Protein AF-A0AAW0TLV7-F1 (afdb_monomer_lite)

Foldseek 3Di:
DWKWFPDDPAFIDQADDDDDDDDPVRVVVVLVVVLVVCVVVVDDNVVSCCVSVPPPPPCDPVNVLVVCLPDNLNQVCCCPPVVDNADSVNRVVRMDDPDDDPDPVVVVVVSVVVCVVVVGPSHPPPPPPCCPVVNVPPPDPPPPPDDDDDDDDDDPPDDDDDDDDDDDDDDDDDDDDDDDD

Sequence (181 aa):
MFVQTLFCPRSTLHLVLPTHCSTRTATANELKRVSQLLSNDGYPQHEIDEVIRRPSLQATLSKRLTAHLQDGALRRHSTINHRRNMTRKDIEANTTILHKEPDNARLRMREAAYIHQNKSSINTQLLPDFSLPSLRSQGTKSRDTRSGILLGRKVDVKRASLVEKPPFQQQLTTRDPIKDA

Structure (mmCIF, N/CA/C/O backbone):
data_AF-A0AAW0TLV7-F1
#
_entry.id   AF-A0AAW0TLV7-F1
#
loop_
_atom_site.group_PDB
_atom_site.id
_atom_site.type_symbol
_atom_site.label_atom_id
_atom_site.label_alt_id
_atom_site.label_comp_id
_atom_site.label_asym_id
_atom_site.label_entity_id
_atom_site.label_seq_id
_atom_site.pdbx_PDB_ins_code
_atom_site.Cartn_x
_atom_site.Cartn_y
_atom_site.Cartn_z
_atom_site.occupancy
_atom_site.B_iso_or_equiv
_atom_site.auth_seq_id
_atom_site.auth_comp_id
_atom_site.auth_asym_id
_atom_site.auth_atom_id
_atom_site.pdbx_PDB_model_num
ATOM 1 N N . MET A 1 1 ? -6.012 5.476 -0.070 1.00 38.06 1 MET A N 1
ATOM 2 C CA . MET A 1 1 ? -5.533 6.303 -1.196 1.00 38.06 1 MET A CA 1
ATOM 3 C C . MET A 1 1 ? -5.053 5.358 -2.290 1.00 38.06 1 MET A C 1
ATOM 5 O O . MET A 1 1 ? -4.217 4.520 -1.975 1.00 38.06 1 MET A O 1
ATOM 9 N N . PHE A 1 2 ? -5.605 5.431 -3.510 1.00 39.72 2 PHE A N 1
ATOM 10 C CA . PHE A 1 2 ? -5.189 4.567 -4.628 1.00 39.72 2 PHE A CA 1
ATOM 11 C C . PHE A 1 2 ? -4.371 5.306 -5.647 1.00 39.72 2 PHE A C 1
ATOM 13 O O . PHE A 1 2 ? -4.657 6.460 -5.955 1.00 39.72 2 PHE A O 1
ATOM 20 N N . VAL A 1 3 ? -3.367 4.606 -6.154 1.00 35.66 3 VAL A N 1
ATOM 21 C CA . VAL A 1 3 ? -2.343 5.175 -7.001 1.00 35.66 3 VAL A CA 1
ATOM 22 C C . VAL A 1 3 ? -2.099 4.241 -8.169 1.00 35.66 3 VAL A C 1
ATOM 24 O O . VAL A 1 3 ? -1.751 3.083 -7.968 1.00 35.66 3 VAL A O 1
ATOM 27 N N . GLN A 1 4 ? -2.328 4.756 -9.368 1.00 34.53 4 GLN A N 1
ATOM 28 C CA . GLN A 1 4 ? -2.155 4.094 -10.648 1.00 34.53 4 GLN A CA 1
ATOM 29 C C . GLN A 1 4 ? -0.933 4.690 -11.326 1.00 34.53 4 GLN A C 1
ATOM 31 O O . GLN A 1 4 ? -0.934 5.877 -11.644 1.00 34.53 4 GLN A O 1
ATOM 36 N N . THR A 1 5 ? 0.117 3.901 -11.547 1.00 32.78 5 THR A N 1
ATOM 37 C CA . THR A 1 5 ? 1.225 4.382 -12.368 1.00 32.78 5 THR A CA 1
ATOM 38 C C . THR A 1 5 ? 0.888 4.317 -13.853 1.00 32.78 5 THR A C 1
ATOM 40 O O . THR A 1 5 ? 0.645 3.234 -14.379 1.00 32.78 5 THR A O 1
ATOM 43 N N . LEU A 1 6 ? 0.900 5.453 -14.547 1.00 35.50 6 LEU A N 1
ATOM 44 C CA . LEU A 1 6 ? 0.815 5.536 -16.001 1.00 35.50 6 LEU A CA 1
ATOM 45 C C . LEU A 1 6 ? 2.222 5.746 -16.564 1.00 35.50 6 LEU A C 1
ATOM 47 O O . LEU A 1 6 ? 2.581 6.879 -16.834 1.00 35.50 6 LEU A O 1
ATOM 51 N N . PHE A 1 7 ? 3.013 4.678 -16.734 1.00 34.50 7 PHE A N 1
ATOM 52 C CA . PHE A 1 7 ? 3.989 4.602 -17.838 1.00 34.50 7 PHE A CA 1
ATOM 53 C C . PHE A 1 7 ? 4.551 3.184 -18.029 1.00 34.50 7 PHE A C 1
ATOM 55 O O . PHE A 1 7 ? 5.619 2.820 -17.545 1.00 34.50 7 PHE A O 1
ATOM 62 N N . CYS A 1 8 ? 3.787 2.368 -18.752 1.00 33.47 8 CYS A N 1
ATOM 63 C CA . CYS A 1 8 ? 4.254 1.278 -19.610 1.00 33.47 8 CYS A CA 1
ATOM 64 C C . CYS A 1 8 ? 3.047 0.897 -20.481 1.00 33.47 8 CYS A C 1
ATOM 66 O O . CYS A 1 8 ? 2.001 0.587 -19.906 1.00 33.47 8 CYS A O 1
ATOM 68 N N . PRO A 1 9 ? 3.122 0.894 -21.826 1.00 37.25 9 PRO A N 1
ATOM 69 C CA . PRO A 1 9 ? 1.956 0.604 -22.666 1.00 37.25 9 PRO A CA 1
ATOM 70 C C . PRO A 1 9 ? 1.419 -0.837 -22.533 1.00 37.25 9 PRO A C 1
ATOM 72 O O . PRO A 1 9 ? 0.484 -1.197 -23.240 1.00 37.25 9 PRO A O 1
ATOM 75 N N . ARG A 1 10 ? 1.968 -1.677 -21.637 1.00 38.97 10 ARG A N 1
ATOM 76 C CA . ARG A 1 10 ? 1.491 -3.053 -21.411 1.00 38.97 10 ARG A CA 1
ATOM 77 C C . ARG A 1 10 ? 1.357 -3.533 -19.960 1.00 38.97 10 ARG A C 1
ATOM 79 O O . ARG A 1 10 ? 0.862 -4.640 -19.782 1.00 38.97 10 ARG A O 1
ATOM 86 N N . SER A 1 11 ? 1.717 -2.752 -18.935 1.00 37.75 11 SER A N 1
ATOM 87 C CA . SER A 1 11 ? 1.654 -3.243 -17.542 1.00 37.75 11 SER A CA 1
ATOM 88 C C . SER A 1 11 ? 1.484 -2.114 -16.519 1.00 37.75 11 SER A C 1
ATOM 90 O O . SER A 1 11 ? 2.438 -1.412 -16.195 1.00 37.75 11 SER A O 1
ATOM 92 N N . THR A 1 12 ? 0.275 -1.954 -15.980 1.00 38.59 12 THR A N 1
ATOM 93 C CA . THR A 1 12 ? -0.072 -0.978 -14.926 1.00 38.59 12 THR A CA 1
ATOM 94 C C . THR A 1 12 ? 0.064 -1.616 -13.537 1.00 38.59 12 THR A C 1
ATOM 96 O O . THR A 1 12 ? -0.369 -2.742 -13.344 1.00 38.59 12 THR A O 1
ATOM 99 N N . LEU A 1 13 ? 0.636 -0.948 -12.533 1.00 38.88 13 LEU A N 1
ATOM 100 C CA . LEU A 1 13 ? 0.838 -1.518 -11.185 1.00 38.88 13 LEU A CA 1
ATOM 101 C C . LEU A 1 13 ? -0.290 -1.180 -10.203 1.00 38.88 13 LEU A C 1
ATOM 103 O O . LEU A 1 13 ? -0.701 -0.026 -10.152 1.00 38.88 13 LEU A O 1
ATOM 107 N N . HIS A 1 14 ? -0.734 -2.136 -9.369 1.00 40.56 14 HIS A N 1
ATOM 108 C CA . HIS A 1 14 ? -1.795 -1.911 -8.367 1.00 40.56 14 HIS A CA 1
ATOM 109 C C . HIS A 1 14 ? -1.637 -2.782 -7.093 1.00 40.56 14 HIS A C 1
ATOM 111 O O . HIS A 1 14 ? -2.303 -3.793 -6.914 1.00 40.56 14 HIS A O 1
ATOM 117 N N . LEU A 1 15 ? -0.780 -2.410 -6.152 1.00 35.25 15 LEU A N 1
ATOM 118 C CA . LEU A 1 15 ? -0.420 -3.309 -5.045 1.00 35.25 15 LEU A CA 1
ATOM 119 C C . LEU A 1 15 ? -1.422 -3.317 -3.861 1.00 35.25 15 LEU A C 1
ATOM 121 O O . LEU A 1 15 ? -1.823 -2.238 -3.439 1.00 35.25 15 LEU A O 1
ATOM 125 N N . VAL A 1 16 ? -1.751 -4.492 -3.275 1.00 37.38 16 VAL A N 1
ATOM 126 C CA . VAL A 1 16 ? -2.663 -4.670 -2.098 1.00 37.38 16 VAL A CA 1
ATOM 127 C C . VAL A 1 16 ? -2.157 -5.704 -1.107 1.00 37.38 16 VAL A C 1
ATOM 129 O O . VAL A 1 16 ? -1.622 -6.734 -1.511 1.00 37.38 16 VAL A O 1
ATOM 132 N N . LEU A 1 17 ? -2.432 -5.470 0.180 1.00 33.78 17 LEU A N 1
ATOM 133 C CA . LEU A 1 17 ? -2.402 -6.491 1.227 1.00 33.78 17 LEU A CA 1
ATOM 134 C C . LEU A 1 17 ? -3.694 -6.430 2.064 1.00 33.78 17 LEU A C 1
ATOM 136 O O . LEU A 1 17 ? -4.121 -5.326 2.421 1.00 33.78 17 LEU A O 1
ATOM 140 N N . PRO A 1 18 ? -4.314 -7.580 2.387 1.00 50.34 18 PRO A N 1
ATOM 141 C CA . PRO A 1 18 ? -5.491 -7.655 3.240 1.00 50.34 18 PRO A CA 1
ATOM 142 C C . PRO A 1 18 ? -5.096 -7.827 4.712 1.00 50.34 18 PRO A C 1
ATOM 144 O O . PRO A 1 18 ? -4.019 -8.330 5.015 1.00 50.34 18 PRO A O 1
ATOM 147 N N . THR A 1 19 ? -5.995 -7.452 5.623 1.00 43.50 19 THR A N 1
ATOM 148 C CA . THR A 1 19 ? -6.323 -8.221 6.843 1.00 43.50 19 THR A CA 1
ATOM 149 C C . THR A 1 19 ? -7.502 -7.547 7.562 1.00 43.50 19 THR A C 1
ATOM 151 O O . THR A 1 19 ? -7.467 -6.364 7.903 1.00 43.50 19 THR A O 1
ATOM 154 N N . HIS A 1 20 ? -8.585 -8.326 7.638 1.00 41.56 20 HIS A N 1
ATOM 155 C CA . HIS A 1 20 ? -9.795 -8.298 8.476 1.00 41.56 20 HIS A CA 1
ATOM 156 C C . HIS A 1 20 ? -10.547 -6.970 8.712 1.00 41.56 20 HIS A C 1
ATOM 158 O O . HIS A 1 20 ? -10.005 -5.952 9.134 1.00 41.56 20 HIS A O 1
ATOM 164 N N . CYS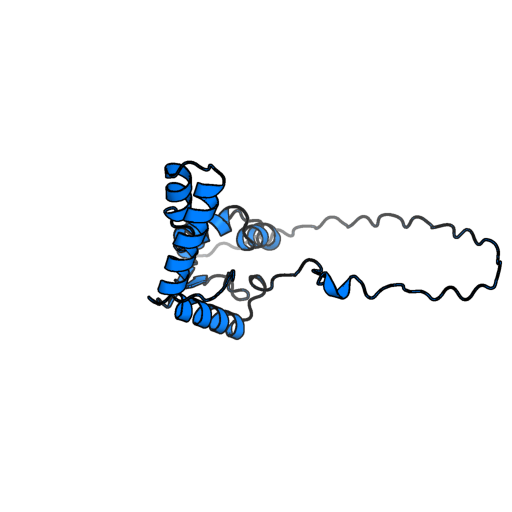 A 1 21 ? -11.849 -7.005 8.417 1.00 47.03 21 CYS A N 1
ATOM 165 C CA . CYS A 1 21 ? -12.813 -5.937 8.654 1.00 47.03 21 CYS A CA 1
ATOM 166 C C . CYS A 1 21 ? -13.329 -6.015 10.095 1.00 47.03 21 CYS A C 1
ATOM 168 O O . CYS A 1 21 ? -14.160 -6.862 10.406 1.00 47.03 21 CYS A O 1
ATOM 170 N N . SER A 1 22 ? -12.871 -5.116 10.960 1.00 57.31 22 SER A N 1
ATOM 171 C CA . SER A 1 22 ? -13.545 -4.790 12.217 1.00 57.31 22 SER A CA 1
ATOM 172 C C . SER A 1 22 ? -14.078 -3.357 12.127 1.00 57.31 22 SER A C 1
ATOM 174 O O . SER A 1 22 ? -13.468 -2.493 11.493 1.00 57.31 22 SER A O 1
ATOM 176 N N . THR A 1 23 ? -15.259 -3.097 12.697 1.00 78.88 23 THR A N 1
ATOM 177 C CA . THR A 1 23 ? -15.751 -1.721 12.873 1.00 78.88 23 THR A CA 1
ATOM 178 C C . THR A 1 23 ? -14.758 -0.947 13.744 1.00 78.88 23 THR A C 1
ATOM 180 O O . THR A 1 23 ? -14.085 -1.547 14.579 1.00 78.88 23 THR A O 1
ATOM 183 N N . ARG A 1 24 ? -14.669 0.387 13.610 1.00 73.06 24 ARG A N 1
ATOM 184 C CA . ARG A 1 24 ? -13.741 1.210 14.420 1.00 73.06 24 ARG A CA 1
ATOM 185 C C . ARG A 1 24 ? -13.893 0.945 15.926 1.00 73.06 24 ARG A C 1
ATOM 187 O O . ARG A 1 24 ? -12.899 0.914 16.645 1.00 73.06 24 ARG A O 1
ATOM 194 N N . THR A 1 25 ? -15.123 0.706 16.382 1.00 81.94 25 THR A N 1
ATOM 195 C CA . THR A 1 25 ? -15.439 0.314 17.762 1.00 81.94 25 THR A CA 1
ATOM 196 C C . THR A 1 25 ? -14.874 -1.062 18.113 1.00 81.94 25 THR A C 1
ATOM 198 O O . THR A 1 25 ? -14.246 -1.209 19.155 1.00 81.94 25 THR A O 1
ATOM 201 N N . ALA A 1 26 ? -15.027 -2.061 17.237 1.00 78.44 26 ALA A N 1
ATOM 202 C CA . ALA A 1 26 ? -14.442 -3.385 17.439 1.00 78.44 26 ALA A CA 1
ATOM 203 C C . ALA A 1 26 ? -12.905 -3.342 17.441 1.00 78.44 26 ALA A C 1
ATOM 205 O O . ALA A 1 26 ? -12.287 -3.992 18.276 1.00 78.44 26 ALA A O 1
ATOM 206 N N . THR A 1 27 ? -12.279 -2.525 16.587 1.00 77.00 27 THR A N 1
ATOM 207 C CA . THR A 1 27 ? -10.823 -2.317 16.617 1.00 77.00 27 THR A CA 1
ATOM 208 C C . THR A 1 27 ? -10.378 -1.655 17.922 1.00 77.00 27 THR A C 1
ATOM 210 O O . THR A 1 27 ? -9.387 -2.071 18.507 1.00 77.00 27 THR A O 1
ATOM 213 N N . ALA A 1 28 ? -11.113 -0.650 18.411 1.00 82.62 28 ALA A N 1
ATOM 214 C CA . ALA A 1 28 ? -10.805 0.008 19.680 1.00 82.62 28 ALA A CA 1
ATOM 215 C C . ALA A 1 28 ? -10.947 -0.944 20.880 1.00 82.62 28 ALA A C 1
ATOM 217 O O . ALA A 1 28 ? -10.105 -0.933 21.775 1.00 82.62 28 ALA A O 1
ATOM 218 N N . ASN A 1 29 ? -11.981 -1.788 20.883 1.00 87.25 29 ASN A N 1
ATOM 219 C CA . ASN A 1 29 ? -12.181 -2.802 21.918 1.00 87.25 29 ASN A CA 1
ATOM 220 C C . ASN A 1 29 ? -11.086 -3.873 21.876 1.00 87.25 29 ASN A C 1
ATOM 222 O O . ASN A 1 29 ? -10.563 -4.248 22.921 1.00 87.25 29 ASN A O 1
ATOM 226 N N . GLU A 1 30 ? -10.695 -4.317 20.681 1.00 85.38 30 GLU A N 1
ATOM 227 C CA . GLU A 1 30 ? -9.617 -5.292 20.528 1.00 85.38 30 GLU A CA 1
ATOM 228 C C . GLU A 1 30 ? -8.261 -4.710 20.944 1.00 85.38 30 GLU A C 1
ATOM 230 O O . GLU A 1 30 ? -7.512 -5.370 21.655 1.00 85.38 30 GLU A O 1
ATOM 235 N N . LEU A 1 31 ? -7.968 -3.447 20.609 1.00 87.50 31 LEU A N 1
ATOM 236 C CA . LEU A 1 31 ? -6.759 -2.761 21.081 1.00 87.50 31 LEU A CA 1
ATOM 237 C C . LEU A 1 31 ? -6.712 -2.666 22.609 1.00 87.50 31 LEU A C 1
ATOM 239 O O . LEU A 1 31 ? -5.662 -2.911 23.195 1.00 87.50 31 LEU A O 1
ATOM 243 N N . LYS A 1 32 ? -7.843 -2.370 23.264 1.00 93.69 32 LYS A N 1
ATOM 244 C CA . LYS A 1 32 ? -7.931 -2.395 24.733 1.00 93.69 32 LYS A CA 1
ATOM 245 C C . LYS A 1 32 ? -7.664 -3.794 25.290 1.00 93.69 32 LYS A C 1
ATOM 247 O O . LYS A 1 32 ? -6.896 -3.929 26.237 1.00 93.69 32 LYS A O 1
ATOM 252 N N . ARG A 1 33 ? -8.258 -4.831 24.689 1.00 93.94 33 ARG A N 1
ATOM 253 C CA . ARG A 1 33 ? -8.064 -6.230 25.103 1.00 93.94 33 ARG A CA 1
ATOM 254 C C . ARG A 1 33 ? -6.603 -6.662 24.970 1.00 93.94 33 ARG A C 1
ATOM 256 O O . ARG A 1 33 ? -6.059 -7.250 25.897 1.00 93.94 33 ARG A O 1
ATOM 263 N N . VAL A 1 34 ? -5.968 -6.345 23.841 1.00 91.12 34 VAL A N 1
ATOM 264 C CA . VAL A 1 34 ? -4.552 -6.646 23.581 1.00 91.12 34 VAL A CA 1
ATOM 265 C C . VAL A 1 34 ? -3.644 -5.867 24.530 1.00 91.12 34 VAL A C 1
ATOM 267 O O . VAL A 1 34 ? -2.735 -6.458 25.102 1.00 91.12 34 VAL A O 1
ATOM 270 N N . SER A 1 35 ? -3.914 -4.578 24.756 1.00 95.62 35 SER A N 1
ATOM 271 C CA . SER A 1 35 ? -3.160 -3.770 25.722 1.00 95.62 35 SER A CA 1
ATOM 272 C C . SER A 1 35 ? -3.213 -4.371 27.126 1.00 95.62 35 SER A C 1
ATOM 274 O O . SER A 1 35 ? -2.185 -4.437 27.791 1.00 95.62 35 SER A O 1
ATOM 276 N N . GLN A 1 36 ? -4.387 -4.836 27.567 1.00 96.88 36 GLN A N 1
ATOM 277 C CA . GLN A 1 36 ? -4.533 -5.489 28.868 1.00 96.88 36 GLN A CA 1
ATOM 278 C C . GLN A 1 36 ? -3.736 -6.795 28.939 1.00 96.88 36 GLN A C 1
ATOM 280 O O . GLN A 1 36 ? -3.090 -7.063 29.946 1.00 96.88 36 GLN A O 1
ATOM 285 N N . LEU A 1 37 ? -3.775 -7.605 27.878 1.00 96.69 37 LEU A N 1
ATOM 286 C CA . LEU A 1 37 ? -3.068 -8.884 27.827 1.00 96.69 37 LEU A CA 1
ATOM 287 C C . LEU A 1 37 ? -1.548 -8.688 27.910 1.00 96.69 37 LEU A C 1
ATOM 289 O O . LEU A 1 37 ? -0.901 -9.319 28.734 1.00 96.69 37 LEU A O 1
ATOM 293 N N . LEU A 1 38 ? -1.000 -7.737 27.149 1.00 95.88 38 LEU A N 1
ATOM 294 C CA . LEU A 1 38 ? 0.427 -7.404 27.198 1.00 95.88 38 LEU A CA 1
ATOM 295 C C . LEU A 1 38 ? 0.843 -6.818 28.554 1.00 95.88 38 LEU A C 1
ATOM 297 O O . LEU A 1 38 ? 1.915 -7.134 29.060 1.00 95.88 38 LEU A O 1
ATOM 301 N N . SER A 1 39 ? -0.009 -5.999 29.173 1.00 97.62 39 SER A N 1
ATOM 302 C CA . SER A 1 39 ? 0.258 -5.494 30.522 1.00 97.62 39 SER A CA 1
ATOM 303 C C . SER A 1 39 ? 0.303 -6.630 31.554 1.00 97.62 39 SER A C 1
ATOM 305 O O . SER A 1 39 ? 1.190 -6.639 32.406 1.00 97.62 39 SER A O 1
ATOM 307 N N . ASN A 1 40 ? -0.593 -7.618 31.443 1.00 97.81 40 ASN A N 1
ATOM 308 C CA . ASN A 1 40 ? -0.603 -8.796 32.317 1.00 97.81 40 ASN A CA 1
ATOM 309 C C . ASN A 1 40 ? 0.649 -9.676 32.140 1.00 97.81 40 ASN A C 1
ATOM 311 O O . ASN A 1 40 ? 1.101 -10.281 33.109 1.00 97.81 40 ASN A O 1
ATOM 315 N N . ASP A 1 41 ? 1.225 -9.711 30.937 1.00 97.81 41 ASP A N 1
ATOM 316 C CA . ASP A 1 41 ? 2.460 -10.446 30.631 1.00 97.81 41 ASP A CA 1
ATOM 317 C C . ASP A 1 41 ? 3.738 -9.699 31.080 1.00 97.81 41 ASP A C 1
ATOM 319 O O . ASP A 1 41 ? 4.852 -10.173 30.860 1.00 97.81 41 ASP A O 1
ATOM 323 N N . GLY A 1 42 ? 3.600 -8.535 31.731 1.00 97.69 42 GLY A N 1
ATOM 324 C CA . GLY A 1 42 ? 4.713 -7.776 32.309 1.00 97.69 42 GLY A CA 1
ATOM 325 C C . GLY A 1 42 ? 5.398 -6.798 31.352 1.00 97.69 42 GLY A C 1
ATOM 326 O O . GLY A 1 42 ? 6.450 -6.254 31.693 1.00 97.69 42 GLY A O 1
ATOM 327 N N . TYR A 1 43 ? 4.821 -6.536 30.175 1.00 96.44 43 TYR A N 1
ATOM 328 C CA . TYR A 1 43 ? 5.342 -5.506 29.275 1.00 96.44 43 TYR A CA 1
ATOM 329 C C . TYR A 1 43 ? 5.076 -4.103 29.841 1.00 96.44 43 TYR A C 1
ATOM 331 O O . TYR A 1 43 ? 3.980 -3.828 30.343 1.00 96.44 43 TYR A O 1
ATOM 339 N N . PRO A 1 44 ? 6.043 -3.174 29.754 1.00 97.62 44 PRO A N 1
ATOM 340 C CA . PRO A 1 44 ? 5.866 -1.839 30.294 1.00 97.62 44 PRO A CA 1
ATOM 341 C C . PRO A 1 44 ? 4.908 -1.019 29.415 1.00 97.62 44 PRO A C 1
ATOM 343 O O . PRO A 1 44 ? 5.015 -1.002 28.188 1.00 97.62 44 PRO A O 1
ATOM 346 N N . GLN A 1 45 ? 3.989 -0.283 30.051 1.00 95.75 45 GLN A N 1
ATOM 347 C CA . GLN A 1 45 ? 2.894 0.411 29.356 1.00 95.75 45 GLN A CA 1
ATOM 348 C C . GLN A 1 45 ? 3.374 1.364 28.248 1.00 95.75 45 GLN A C 1
ATOM 350 O O . GLN A 1 45 ? 2.726 1.480 27.212 1.00 95.75 45 GLN A O 1
ATOM 355 N N . HIS A 1 46 ? 4.533 2.003 28.425 1.00 96.25 46 HIS A N 1
ATOM 356 C CA . HIS A 1 46 ? 5.084 2.928 27.434 1.00 96.25 46 HIS A CA 1
ATOM 357 C C . HIS A 1 46 ? 5.475 2.244 26.109 1.00 96.25 46 HIS A C 1
ATOM 359 O O . HIS A 1 46 ? 5.299 2.848 25.053 1.00 96.25 46 HIS A O 1
ATOM 365 N N . GLU A 1 47 ? 5.944 0.991 26.134 1.00 93.62 47 GLU A N 1
ATOM 366 C CA . GLU A 1 47 ? 6.262 0.225 24.919 1.00 93.62 47 GLU A CA 1
ATOM 367 C C . GLU A 1 47 ? 4.986 -0.234 24.206 1.00 93.62 47 GLU A C 1
ATOM 369 O O . GLU A 1 47 ? 4.880 -0.145 22.980 1.00 93.62 47 GLU A O 1
ATOM 374 N N . ILE A 1 48 ? 3.986 -0.672 24.979 1.00 93.75 48 ILE A N 1
ATOM 375 C CA . ILE A 1 48 ? 2.665 -1.054 24.466 1.00 93.75 48 ILE A CA 1
ATOM 376 C C . ILE A 1 48 ? 2.027 0.144 23.752 1.00 93.75 48 ILE A C 1
ATOM 378 O O . ILE A 1 48 ? 1.590 0.031 22.603 1.00 93.75 48 ILE A O 1
ATOM 382 N N . ASP A 1 49 ? 2.031 1.308 24.403 1.00 91.12 49 ASP A N 1
ATOM 383 C CA . ASP A 1 49 ? 1.502 2.547 23.845 1.00 91.12 49 ASP A CA 1
ATOM 384 C C . ASP A 1 49 ? 2.299 2.991 22.616 1.00 91.12 49 ASP A C 1
ATOM 386 O O . ASP A 1 49 ? 1.696 3.418 21.635 1.00 91.12 49 ASP A O 1
ATOM 390 N N . GLU A 1 50 ? 3.630 2.860 22.597 1.00 89.19 50 GLU A N 1
ATOM 391 C CA . GLU A 1 50 ? 4.427 3.189 21.409 1.00 89.19 50 GLU A CA 1
ATOM 392 C C . GLU A 1 50 ? 4.024 2.322 20.206 1.00 89.19 50 GLU A C 1
ATOM 394 O O . GLU A 1 50 ? 3.843 2.834 19.096 1.00 89.19 50 GLU A O 1
ATOM 399 N N . VAL A 1 51 ? 3.827 1.019 20.416 1.00 84.44 51 VAL A N 1
ATOM 400 C CA . VAL A 1 51 ? 3.451 0.076 19.355 1.00 84.44 51 VAL A CA 1
ATOM 401 C C . VAL A 1 51 ? 2.009 0.290 18.886 1.00 84.44 51 VAL A C 1
ATOM 403 O O . VAL A 1 51 ? 1.765 0.307 17.678 1.00 84.44 51 VAL A O 1
ATOM 406 N N . ILE A 1 52 ? 1.059 0.502 19.802 1.00 82.38 52 ILE A N 1
ATOM 407 C CA . ILE A 1 52 ? -0.350 0.773 19.467 1.00 82.38 52 ILE A CA 1
ATOM 408 C C . ILE A 1 52 ? -0.499 2.139 18.789 1.00 82.38 52 ILE A C 1
ATOM 410 O O . ILE A 1 52 ? -1.263 2.290 17.831 1.00 82.38 52 ILE A O 1
ATOM 414 N N . ARG A 1 53 ? 0.232 3.149 19.272 1.00 77.19 53 ARG A N 1
ATOM 415 C CA . ARG A 1 53 ? 0.173 4.521 18.759 1.00 77.19 53 ARG A CA 1
ATOM 416 C C . ARG A 1 53 ? 1.008 4.705 17.499 1.00 77.19 53 ARG A C 1
ATOM 418 O O . ARG A 1 53 ? 0.797 5.695 16.795 1.00 77.19 53 ARG A O 1
ATOM 425 N N . ARG A 1 54 ? 1.918 3.777 17.166 1.00 73.38 54 ARG A N 1
ATOM 426 C CA . ARG A 1 54 ? 2.573 3.752 15.853 1.00 73.38 54 ARG A CA 1
ATOM 427 C C . ARG A 1 54 ? 1.475 3.663 14.792 1.00 73.38 54 ARG A C 1
ATOM 429 O O . ARG A 1 54 ? 0.770 2.660 14.722 1.00 73.38 54 ARG A O 1
ATOM 436 N N . PRO A 1 55 ? 1.324 4.677 13.920 1.00 56.38 55 PRO A N 1
ATOM 437 C CA . PRO A 1 55 ? 0.351 4.643 12.839 1.00 56.38 55 PRO A CA 1
ATOM 438 C C . PRO A 1 55 ? 0.840 3.640 11.786 1.00 56.38 55 PRO A C 1
ATOM 440 O O . PRO A 1 55 ? 1.494 4.002 10.801 1.00 56.38 55 PRO A O 1
ATOM 443 N N . SER A 1 56 ? 0.581 2.359 12.038 1.00 51.72 56 SER A N 1
ATOM 444 C CA . SER A 1 56 ? 1.008 1.229 11.213 1.00 51.72 56 SER A CA 1
ATOM 445 C C . SER A 1 56 ? -0.067 0.782 10.221 1.00 51.72 56 SER A C 1
ATOM 447 O O . SER A 1 56 ? 0.234 0.023 9.308 1.00 51.72 56 SER A O 1
ATOM 449 N N . LEU A 1 57 ? -1.293 1.312 10.300 1.00 47.28 57 LEU A N 1
ATOM 450 C CA . LEU A 1 57 ? -2.401 0.865 9.440 1.00 47.28 57 LEU A CA 1
ATOM 451 C C . LEU A 1 57 ? -2.845 1.880 8.382 1.00 47.28 57 LEU A C 1
ATOM 453 O O . LEU A 1 57 ? -3.565 1.529 7.451 1.00 47.28 57 LEU A O 1
ATOM 457 N N . GLN A 1 58 ? -2.362 3.119 8.462 1.00 50.62 58 GLN A N 1
ATOM 458 C CA . GLN A 1 58 ? -2.458 4.081 7.368 1.00 50.62 58 GLN A CA 1
ATOM 459 C C . GLN A 1 58 ? -1.078 4.219 6.742 1.00 50.62 58 GLN A C 1
ATOM 461 O O . GLN A 1 58 ? -0.333 5.164 7.010 1.00 50.62 58 GLN A O 1
ATOM 466 N N . ALA A 1 59 ? -0.700 3.238 5.921 1.00 60.78 59 ALA A N 1
ATOM 467 C CA . ALA A 1 59 ? 0.394 3.444 4.990 1.00 60.78 59 ALA A CA 1
ATOM 468 C C . ALA A 1 59 ? -0.022 4.598 4.070 1.00 60.78 59 ALA A C 1
ATOM 470 O O . ALA A 1 59 ? -0.794 4.423 3.126 1.00 60.78 59 ALA A O 1
ATOM 471 N N . THR A 1 60 ? 0.440 5.808 4.389 1.00 74.75 60 THR A N 1
ATOM 472 C CA . THR A 1 60 ? 0.348 6.938 3.472 1.00 74.75 60 THR A CA 1
ATOM 473 C C . THR A 1 60 ? 0.987 6.515 2.158 1.00 74.75 60 THR A C 1
ATOM 475 O O . THR A 1 60 ? 1.884 5.664 2.140 1.00 74.75 60 THR A O 1
ATOM 478 N N . LEU A 1 61 ? 0.530 7.097 1.051 1.00 81.75 61 LEU A N 1
ATOM 479 C CA . LEU A 1 61 ? 1.094 6.807 -0.262 1.00 81.75 61 LEU A CA 1
ATOM 480 C C . LEU A 1 61 ? 2.628 6.811 -0.223 1.00 81.75 61 LEU A C 1
ATOM 482 O O . LEU A 1 61 ? 3.253 5.840 -0.628 1.00 81.75 61 LEU A O 1
ATOM 486 N N . SER A 1 62 ? 3.217 7.827 0.403 1.00 84.69 62 SER A N 1
ATOM 487 C CA . SER A 1 62 ? 4.657 7.956 0.621 1.00 84.69 62 SER A CA 1
ATOM 488 C C . SER A 1 62 ? 5.309 6.717 1.246 1.00 84.69 62 SER A C 1
ATOM 490 O O . SER A 1 62 ? 6.334 6.248 0.747 1.00 84.69 62 SER A O 1
ATOM 492 N N . LYS A 1 63 ? 4.723 6.150 2.313 1.00 83.56 63 LYS A N 1
ATOM 493 C CA . LYS A 1 63 ? 5.222 4.910 2.938 1.00 83.56 63 LYS A CA 1
ATOM 494 C C . LYS A 1 63 ? 5.128 3.727 1.971 1.00 83.56 63 LYS A C 1
ATOM 496 O O . LYS A 1 63 ? 6.082 2.965 1.857 1.00 83.56 63 LYS A O 1
ATOM 501 N N . ARG A 1 64 ? 4.021 3.608 1.229 1.00 83.25 64 ARG A N 1
ATOM 502 C CA . ARG A 1 64 ? 3.817 2.533 0.241 1.00 83.25 64 ARG A CA 1
ATOM 503 C C . ARG A 1 64 ? 4.813 2.620 -0.921 1.00 83.25 64 ARG A C 1
ATOM 505 O O . ARG A 1 64 ? 5.413 1.611 -1.277 1.00 83.25 64 ARG A O 1
ATOM 512 N N . LEU A 1 65 ? 5.056 3.819 -1.458 1.00 89.25 65 LEU A N 1
ATOM 513 C CA . LEU A 1 65 ? 6.068 4.044 -2.500 1.00 89.25 65 LEU A CA 1
ATOM 514 C C . LEU A 1 65 ? 7.472 3.694 -2.003 1.00 89.25 65 LEU A C 1
ATOM 516 O O . LEU A 1 65 ? 8.246 3.064 -2.719 1.00 89.25 65 LEU A O 1
ATOM 520 N N . THR A 1 66 ? 7.779 4.050 -0.754 1.00 90.00 66 THR A N 1
ATOM 521 C CA . THR A 1 66 ? 9.077 3.747 -0.139 1.00 90.00 66 THR A CA 1
ATOM 522 C C . THR A 1 66 ? 9.259 2.237 0.046 1.00 90.00 66 THR A C 1
ATOM 524 O O . THR A 1 66 ? 10.310 1.707 -0.302 1.00 90.00 66 THR A O 1
ATOM 527 N N . ALA A 1 67 ? 8.222 1.522 0.495 1.00 84.56 67 ALA A N 1
ATOM 528 C CA . ALA A 1 67 ? 8.246 0.062 0.592 1.00 84.56 67 ALA A CA 1
ATOM 529 C C . ALA A 1 67 ? 8.461 -0.604 -0.782 1.00 84.56 67 ALA A C 1
ATOM 531 O O . ALA A 1 67 ? 9.233 -1.554 -0.902 1.00 84.56 67 ALA A O 1
ATOM 532 N N . HIS A 1 68 ? 7.843 -0.072 -1.847 1.00 84.38 68 HIS A N 1
ATOM 533 C CA . HIS A 1 68 ? 8.077 -0.556 -3.212 1.00 84.38 68 HIS A CA 1
ATOM 534 C C . HIS A 1 68 ? 9.485 -0.309 -3.730 1.00 84.38 68 HIS A C 1
ATOM 536 O O . HIS A 1 68 ? 9.990 -1.119 -4.510 1.00 84.38 68 HIS A O 1
ATOM 542 N N . LEU A 1 69 ? 10.106 0.781 -3.287 1.00 90.25 69 LEU A N 1
ATOM 543 C CA . LEU A 1 69 ? 11.481 1.109 -3.620 1.00 90.25 69 LEU A CA 1
ATOM 544 C C . LEU A 1 69 ? 12.478 0.193 -2.900 1.00 90.25 69 LEU A C 1
ATOM 546 O O . LEU A 1 69 ? 13.475 -0.187 -3.500 1.00 90.25 69 LEU A O 1
ATOM 550 N N . GLN A 1 70 ? 12.227 -0.174 -1.640 1.00 87.56 70 GLN A N 1
ATOM 551 C CA . GLN A 1 70 ? 13.166 -0.982 -0.856 1.00 87.56 70 GLN A CA 1
ATOM 552 C C . GLN A 1 70 ? 13.206 -2.443 -1.314 1.00 87.56 70 GLN A C 1
ATOM 554 O O . GLN A 1 70 ? 14.273 -2.912 -1.698 1.00 87.56 70 GLN A O 1
ATOM 559 N N . ASP A 1 71 ? 12.072 -3.145 -1.340 1.00 80.50 71 ASP A N 1
ATOM 560 C CA . ASP A 1 71 ? 12.039 -4.581 -1.681 1.00 80.50 71 ASP A CA 1
ATOM 561 C C . ASP A 1 71 ? 10.742 -4.992 -2.408 1.00 80.50 71 ASP A C 1
ATOM 563 O O . ASP A 1 71 ? 10.177 -6.077 -2.263 1.00 80.50 71 ASP A O 1
ATOM 567 N N . GLY A 1 72 ? 10.198 -4.066 -3.198 1.00 81.69 72 GLY A N 1
ATOM 568 C CA . GLY A 1 72 ? 8.939 -4.277 -3.898 1.00 81.69 72 GLY A CA 1
ATOM 569 C C . GLY A 1 72 ? 9.051 -5.140 -5.152 1.00 81.69 72 GLY A C 1
ATOM 570 O O . GLY A 1 72 ? 10.086 -5.212 -5.819 1.00 81.69 72 GLY A O 1
ATOM 571 N N . ALA A 1 73 ? 7.908 -5.697 -5.563 1.00 83.62 73 ALA A N 1
ATOM 572 C CA . ALA A 1 73 ? 7.731 -6.278 -6.896 1.00 83.62 73 ALA A CA 1
ATOM 573 C C . ALA A 1 73 ? 8.099 -5.283 -8.016 1.00 83.62 73 ALA A C 1
ATOM 575 O O . ALA A 1 73 ? 8.665 -5.674 -9.032 1.00 83.62 73 ALA A O 1
ATOM 576 N N . LEU A 1 74 ? 7.846 -3.988 -7.795 1.00 87.88 74 LEU A N 1
ATOM 577 C CA . LEU A 1 74 ? 8.167 -2.919 -8.736 1.00 87.88 74 LEU A CA 1
ATOM 578 C C . LEU A 1 74 ? 9.679 -2.772 -8.977 1.00 87.88 74 LEU A C 1
ATOM 580 O O . LEU A 1 74 ? 10.109 -2.738 -10.130 1.00 87.88 74 LEU A O 1
ATOM 584 N N . ARG A 1 75 ? 10.492 -2.740 -7.909 1.00 90.19 75 ARG A N 1
ATOM 585 C CA . ARG A 1 75 ? 11.958 -2.698 -8.026 1.00 90.19 75 ARG A CA 1
ATOM 586 C C . ARG A 1 75 ? 12.469 -3.914 -8.794 1.00 90.19 75 ARG A C 1
ATOM 588 O O . ARG A 1 75 ? 13.189 -3.746 -9.772 1.00 90.19 75 ARG A O 1
ATOM 595 N N . ARG A 1 76 ? 12.032 -5.119 -8.409 1.00 88.50 76 ARG A N 1
ATOM 596 C CA . ARG A 1 76 ? 12.414 -6.367 -9.092 1.00 88.50 76 ARG A CA 1
ATOM 597 C C . ARG A 1 76 ? 12.049 -6.341 -10.576 1.00 88.50 76 ARG A C 1
ATOM 599 O O . ARG A 1 76 ? 12.895 -6.640 -11.412 1.00 88.50 76 ARG A O 1
ATOM 606 N N . HIS A 1 77 ? 10.828 -5.927 -10.911 1.00 88.38 77 HIS A N 1
ATOM 607 C CA . HIS A 1 77 ? 10.382 -5.811 -12.297 1.00 88.38 77 HIS A CA 1
ATOM 608 C C . HIS A 1 77 ? 11.251 -4.834 -13.100 1.00 88.38 77 HIS A C 1
ATOM 610 O O . HIS A 1 77 ? 11.704 -5.194 -14.185 1.00 88.38 77 HIS A O 1
ATOM 616 N N . SER A 1 78 ? 11.525 -3.641 -12.557 1.00 91.25 78 SER A N 1
ATOM 617 C CA . SER A 1 78 ? 12.370 -2.632 -13.210 1.00 91.25 78 SER A CA 1
ATOM 618 C C . SER A 1 78 ? 13.793 -3.136 -13.442 1.00 91.25 78 SER A C 1
ATOM 620 O O . SER A 1 78 ? 14.343 -2.972 -14.531 1.00 91.25 78 SER A O 1
ATOM 622 N N . THR A 1 79 ? 14.388 -3.802 -12.451 1.00 92.50 79 THR A N 1
ATOM 623 C CA . THR A 1 79 ? 15.742 -4.351 -12.574 1.00 92.50 79 THR A CA 1
ATOM 624 C C . THR A 1 79 ? 15.804 -5.486 -13.599 1.00 92.50 79 THR A C 1
ATOM 626 O O . THR A 1 79 ? 16.707 -5.497 -14.429 1.00 92.50 79 THR A O 1
ATOM 629 N N . ILE A 1 80 ? 14.835 -6.408 -13.592 1.00 91.69 80 ILE A N 1
ATOM 630 C CA . ILE A 1 80 ? 14.835 -7.584 -14.478 1.00 91.69 80 ILE A CA 1
ATOM 631 C C . ILE A 1 80 ? 14.496 -7.201 -15.926 1.00 91.69 80 ILE A C 1
ATOM 633 O O . ILE A 1 80 ? 15.193 -7.616 -16.848 1.00 91.69 80 ILE A O 1
ATOM 637 N N . ASN A 1 81 ? 13.442 -6.409 -16.134 1.00 91.12 81 ASN A N 1
ATOM 638 C CA . ASN A 1 81 ? 12.894 -6.154 -17.473 1.00 91.12 81 ASN A CA 1
ATOM 639 C C . ASN A 1 81 ? 13.475 -4.902 -18.129 1.00 91.12 81 ASN A C 1
ATOM 641 O O . ASN A 1 81 ? 13.611 -4.857 -19.348 1.00 91.12 81 ASN A O 1
ATOM 645 N N . HIS A 1 82 ? 13.819 -3.885 -17.337 1.00 91.31 82 HIS A N 1
ATOM 646 C CA . HIS A 1 82 ? 14.288 -2.599 -17.860 1.00 91.31 82 HIS A CA 1
ATOM 647 C C . HIS A 1 82 ? 15.765 -2.336 -17.573 1.00 91.31 82 HIS A C 1
ATOM 649 O O . HIS A 1 82 ? 16.302 -1.354 -18.078 1.00 91.31 82 HIS A O 1
ATOM 655 N N . ARG A 1 83 ? 16.425 -3.185 -16.766 1.00 93.94 83 ARG A N 1
ATOM 656 C CA . ARG A 1 83 ? 17.825 -3.014 -16.334 1.00 93.94 83 ARG A CA 1
ATOM 657 C C . ARG A 1 83 ? 18.112 -1.610 -15.783 1.00 93.94 83 ARG A C 1
ATOM 659 O O . ARG A 1 83 ? 19.224 -1.106 -15.893 1.00 93.94 83 ARG A O 1
ATOM 666 N N . ARG A 1 84 ? 17.099 -0.972 -15.185 1.00 94.44 84 ARG A N 1
ATOM 667 C CA . ARG A 1 84 ? 17.174 0.389 -14.645 1.00 94.44 84 ARG A CA 1
ATOM 668 C C . ARG A 1 84 ? 16.915 0.382 -13.146 1.00 94.44 84 ARG A C 1
ATOM 670 O O . ARG A 1 84 ? 15.963 -0.243 -12.669 1.00 94.44 84 ARG A O 1
ATOM 677 N N . ASN A 1 85 ? 17.735 1.144 -12.426 1.00 92.56 85 ASN A N 1
ATOM 678 C CA . ASN A 1 85 ? 17.486 1.494 -11.035 1.00 92.56 85 ASN A CA 1
ATOM 679 C C . ASN A 1 85 ? 16.436 2.601 -10.992 1.00 92.56 85 ASN A C 1
ATOM 681 O O . ASN A 1 85 ? 16.626 3.685 -11.539 1.00 92.56 85 ASN A O 1
ATOM 685 N N . MET A 1 86 ? 15.302 2.296 -10.382 1.00 94.00 86 MET A N 1
ATOM 686 C CA . MET A 1 86 ? 14.172 3.205 -10.311 1.00 94.00 86 MET A CA 1
ATOM 687 C C . MET A 1 86 ? 14.326 4.099 -9.080 1.00 94.00 86 MET A C 1
ATOM 689 O O . MET A 1 86 ? 14.597 3.598 -7.989 1.00 94.00 86 MET A O 1
ATOM 693 N N . THR A 1 87 ? 14.177 5.411 -9.244 1.00 95.12 87 THR A N 1
ATOM 694 C CA . THR A 1 87 ? 14.236 6.363 -8.127 1.00 95.12 87 THR A CA 1
ATOM 695 C C . THR A 1 87 ? 12.842 6.652 -7.577 1.00 95.12 87 THR A C 1
ATOM 697 O O . THR A 1 87 ? 11.830 6.404 -8.231 1.00 95.12 87 THR A O 1
ATOM 700 N N . ARG A 1 88 ? 12.761 7.228 -6.373 1.00 93.50 88 ARG A N 1
ATOM 701 C CA . ARG A 1 88 ? 11.474 7.647 -5.798 1.00 93.50 88 ARG A CA 1
ATOM 702 C C . ARG A 1 88 ? 10.739 8.661 -6.681 1.00 93.50 88 ARG A C 1
ATOM 704 O O . ARG A 1 88 ? 9.534 8.523 -6.861 1.00 93.50 88 ARG A O 1
ATOM 711 N N . LYS A 1 89 ? 11.469 9.625 -7.253 1.00 93.50 89 LYS A N 1
ATOM 712 C CA . LYS A 1 89 ? 10.917 10.637 -8.166 1.00 93.50 89 LYS A CA 1
ATOM 713 C C . LYS A 1 89 ? 10.330 9.999 -9.421 1.00 93.50 89 LYS A C 1
ATOM 715 O O . LYS A 1 89 ? 9.263 10.412 -9.851 1.00 93.50 89 LYS A O 1
ATOM 720 N N . ASP A 1 90 ? 10.987 8.966 -9.957 1.00 92.94 90 ASP A N 1
ATOM 721 C CA . ASP A 1 90 ? 10.460 8.222 -11.105 1.00 92.94 90 ASP A CA 1
ATOM 722 C C . ASP A 1 90 ? 9.117 7.568 -10.759 1.00 92.94 90 ASP A C 1
ATOM 724 O O . ASP A 1 90 ? 8.183 7.625 -11.552 1.00 92.94 90 ASP A O 1
ATOM 728 N N . ILE A 1 91 ? 8.987 6.967 -9.572 1.00 92.12 91 ILE A N 1
ATOM 729 C CA . ILE A 1 91 ? 7.709 6.379 -9.152 1.00 92.12 91 ILE A CA 1
ATOM 730 C C . ILE A 1 91 ? 6.660 7.481 -9.001 1.00 92.12 91 ILE A C 1
ATOM 732 O O . ILE A 1 91 ? 5.591 7.367 -9.583 1.00 92.12 91 ILE A O 1
ATOM 736 N N . GLU A 1 92 ? 6.975 8.550 -8.268 1.00 92.00 92 GLU A N 1
ATOM 737 C CA . GLU A 1 92 ? 6.049 9.658 -8.007 1.00 92.00 92 GLU A CA 1
ATOM 738 C C . GLU A 1 92 ? 5.54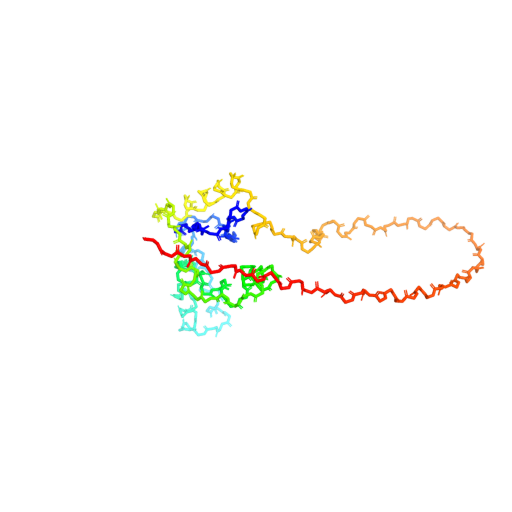7 10.311 -9.305 1.00 92.00 92 GLU A C 1
ATOM 740 O O . GLU A 1 92 ? 4.340 10.482 -9.471 1.00 92.00 92 GLU A O 1
ATOM 745 N N . ALA A 1 93 ? 6.442 10.585 -10.258 1.00 93.56 93 ALA A N 1
ATOM 746 C CA . ALA A 1 93 ? 6.098 11.163 -11.557 1.00 93.56 93 ALA A CA 1
ATOM 747 C C . ALA A 1 93 ? 5.214 10.238 -12.399 1.00 93.56 93 ALA A C 1
ATOM 749 O O . ALA A 1 93 ? 4.328 10.699 -13.114 1.00 93.56 93 ALA A O 1
ATOM 750 N N . ASN A 1 94 ? 5.437 8.928 -12.295 1.00 89.62 94 ASN A N 1
ATOM 751 C CA . ASN A 1 94 ? 4.640 7.964 -13.029 1.00 89.62 94 ASN A CA 1
ATOM 752 C C . ASN A 1 94 ? 3.351 7.607 -12.297 1.00 89.62 94 ASN A C 1
ATOM 754 O O . ASN A 1 94 ? 2.508 6.983 -12.917 1.00 89.62 94 ASN A O 1
ATOM 758 N N . THR A 1 95 ? 3.166 7.964 -11.021 1.00 89.06 95 THR A N 1
ATOM 759 C CA . THR A 1 95 ? 1.970 7.660 -10.222 1.00 89.06 95 THR A CA 1
ATOM 760 C C . THR A 1 95 ? 0.869 8.718 -10.335 1.00 89.06 95 THR A C 1
ATOM 762 O O . THR A 1 95 ? 1.100 9.899 -10.119 1.00 89.06 95 THR A O 1
ATOM 765 N N . THR A 1 96 ? -0.374 8.286 -10.543 1.00 91.12 96 THR A N 1
ATOM 766 C CA . THR A 1 96 ? -1.579 9.129 -10.588 1.00 91.12 96 THR A CA 1
ATOM 767 C C . THR A 1 96 ? -2.604 8.658 -9.560 1.00 91.12 96 THR A C 1
ATOM 769 O O . THR A 1 96 ? -2.786 7.462 -9.347 1.00 91.12 96 THR A O 1
ATOM 772 N N . ILE A 1 97 ? -3.271 9.582 -8.867 1.00 88.06 97 ILE A N 1
ATOM 773 C CA . ILE A 1 97 ? -4.291 9.228 -7.870 1.00 88.06 97 ILE A CA 1
ATOM 774 C C . ILE A 1 97 ? -5.639 9.097 -8.576 1.00 88.06 97 ILE A C 1
ATOM 776 O O . ILE A 1 97 ? -6.209 10.101 -8.987 1.00 88.06 97 ILE A O 1
ATOM 780 N N . LEU A 1 98 ? -6.180 7.880 -8.657 1.00 90.88 98 LEU A N 1
ATOM 781 C CA . LEU A 1 98 ? -7.484 7.651 -9.298 1.00 90.88 98 LEU A CA 1
ATOM 782 C C . LEU A 1 98 ? -8.662 8.041 -8.426 1.00 90.88 98 LEU A C 1
ATOM 784 O O . LEU A 1 98 ? -9.678 8.531 -8.905 1.00 90.88 98 LEU A O 1
ATOM 788 N N . HIS A 1 99 ? -8.567 7.725 -7.135 1.00 89.12 99 HIS A N 1
ATOM 789 C CA . HIS A 1 99 ? -9.681 7.904 -6.226 1.00 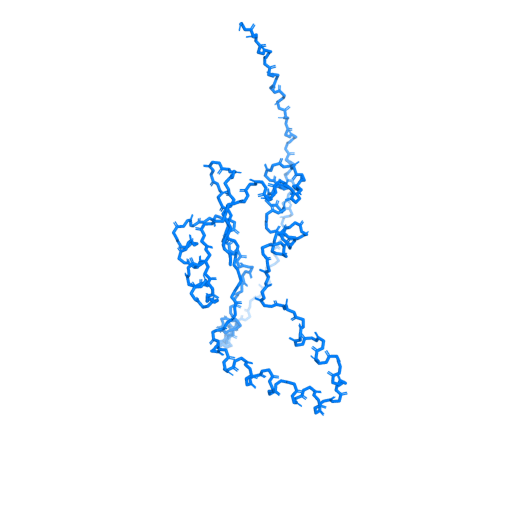89.12 99 HIS A CA 1
ATOM 790 C C . HIS A 1 99 ? -9.212 8.120 -4.790 1.00 89.12 99 HIS A C 1
ATOM 792 O O . HIS A 1 99 ? -8.239 7.517 -4.315 1.00 89.12 99 HIS A O 1
ATOM 798 N N . LYS A 1 100 ? -9.962 8.961 -4.077 1.00 88.19 100 LYS A N 1
ATOM 799 C CA . LYS A 1 100 ? -9.802 9.231 -2.649 1.00 88.19 100 LYS A CA 1
ATOM 800 C C . LYS A 1 100 ? -11.061 8.756 -1.931 1.00 88.19 100 LYS A C 1
ATOM 802 O O . LYS A 1 100 ? -12.163 9.095 -2.333 1.00 88.19 100 LYS A O 1
ATOM 807 N N . GLU A 1 101 ? -10.894 7.933 -0.905 1.00 89.00 101 GLU A N 1
ATOM 808 C CA . GLU A 1 101 ? -11.987 7.486 -0.037 1.00 89.00 101 GLU A CA 1
ATOM 809 C C . GLU A 1 101 ? -11.611 7.805 1.410 1.00 89.00 101 GLU A C 1
ATOM 811 O O . GLU A 1 101 ? -10.472 7.506 1.794 1.00 89.00 101 GLU A O 1
ATOM 816 N N . PRO A 1 102 ? -12.520 8.404 2.197 1.00 84.12 102 PRO A N 1
ATOM 817 C CA . PRO A 1 102 ? -12.290 8.649 3.616 1.00 84.12 102 PRO A CA 1
ATOM 818 C C . PRO A 1 102 ? -12.473 7.378 4.457 1.00 84.12 102 PRO A C 1
ATOM 820 O O . PRO A 1 102 ? -11.781 7.200 5.457 1.00 84.12 102 PRO A O 1
ATOM 823 N N . ASP A 1 103 ? -13.376 6.481 4.049 1.00 82.81 103 ASP A N 1
ATOM 824 C CA . ASP A 1 103 ? -13.604 5.208 4.729 1.00 82.81 103 ASP A CA 1
ATOM 825 C C . ASP A 1 103 ? -12.649 4.122 4.214 1.00 82.81 103 ASP A C 1
ATOM 827 O O . ASP A 1 103 ? -12.583 3.830 3.018 1.00 82.81 103 ASP A O 1
ATOM 831 N N . ASN A 1 104 ? -11.931 3.487 5.140 1.00 78.56 104 ASN A N 1
ATOM 832 C CA . ASN A 1 104 ? -10.971 2.432 4.835 1.00 78.56 104 ASN A CA 1
ATOM 833 C C . ASN A 1 104 ? -11.637 1.151 4.315 1.00 78.56 104 ASN A C 1
ATOM 835 O O . ASN A 1 104 ? -11.036 0.459 3.493 1.00 78.56 104 ASN A O 1
ATOM 839 N N . ALA A 1 105 ? -12.856 0.824 4.755 1.00 81.00 105 ALA A N 1
ATOM 840 C CA . ALA A 1 105 ? -13.549 -0.369 4.268 1.00 81.00 105 ALA A CA 1
ATOM 841 C C . ALA A 1 105 ? -13.933 -0.201 2.792 1.00 81.00 105 ALA A C 1
ATOM 843 O O . ALA A 1 105 ? -13.562 -1.022 1.948 1.00 81.00 105 ALA A O 1
ATOM 844 N N . ARG A 1 106 ? -14.579 0.922 2.458 1.00 85.31 106 ARG A N 1
ATOM 845 C CA . ARG A 1 106 ? -14.855 1.312 1.067 1.00 85.31 106 ARG A CA 1
ATOM 846 C C . ARG A 1 106 ? -13.603 1.437 0.217 1.00 85.31 106 ARG A C 1
ATOM 848 O O . ARG A 1 106 ? -13.616 1.014 -0.937 1.00 85.31 106 ARG A O 1
ATOM 855 N N . LEU A 1 107 ? -12.527 1.982 0.782 1.00 84.56 107 LEU A N 1
ATOM 856 C CA . LEU A 1 107 ? -11.234 2.043 0.117 1.00 84.56 107 LEU A CA 1
ATOM 857 C C . LEU A 1 107 ? -10.808 0.626 -0.308 1.00 84.56 107 LEU A C 1
ATOM 859 O O . LEU A 1 107 ? -10.644 0.390 -1.498 1.00 84.56 107 LEU A O 1
ATOM 863 N N . ARG A 1 108 ? -10.744 -0.348 0.606 1.00 83.62 108 ARG A N 1
ATOM 864 C CA . ARG A 1 108 ? -10.359 -1.738 0.281 1.00 83.62 108 ARG A CA 1
ATOM 865 C C . ARG A 1 108 ? -11.248 -2.386 -0.787 1.00 83.62 108 ARG A C 1
ATOM 867 O O . ARG A 1 108 ? -10.731 -3.013 -1.706 1.00 83.62 108 ARG A O 1
ATOM 874 N N . MET A 1 109 ? -12.569 -2.215 -0.702 1.00 88.69 109 MET A N 1
ATOM 875 C CA . MET A 1 109 ? -13.490 -2.752 -1.717 1.00 88.69 109 MET A CA 1
ATOM 876 C C . MET A 1 109 ? -13.208 -2.161 -3.099 1.00 88.69 109 MET A C 1
ATOM 878 O O . MET A 1 109 ? -13.151 -2.881 -4.095 1.00 88.69 109 MET A O 1
ATOM 882 N N . ARG A 1 110 ? -12.967 -0.848 -3.152 1.00 90.56 110 ARG A N 1
ATOM 883 C CA . ARG A 1 110 ? -12.618 -0.156 -4.390 1.00 90.56 110 ARG A CA 1
ATOM 884 C C . ARG A 1 110 ? -11.246 -0.596 -4.918 1.00 90.56 110 ARG A C 1
ATOM 886 O O . ARG A 1 110 ? -11.095 -0.723 -6.126 1.00 90.56 110 ARG A O 1
ATOM 893 N N . GLU A 1 111 ? -10.281 -0.893 -4.043 1.00 85.25 111 GLU A N 1
ATOM 894 C CA . GLU A 1 111 ? -8.992 -1.505 -4.419 1.00 85.25 111 GLU A CA 1
ATOM 895 C C . GLU A 1 111 ? -9.199 -2.826 -5.154 1.00 85.25 111 GLU A C 1
ATOM 897 O O . GLU A 1 111 ? -8.687 -3.021 -6.254 1.00 85.25 111 GLU A O 1
ATOM 902 N N . ALA A 1 112 ? -9.983 -3.718 -4.545 1.00 87.88 112 ALA A N 1
ATOM 903 C CA . ALA A 1 112 ? -10.260 -5.038 -5.084 1.00 87.88 112 ALA A CA 1
ATOM 904 C C . ALA A 1 112 ? -10.977 -4.942 -6.436 1.00 87.88 112 ALA A C 1
ATOM 906 O O . ALA A 1 112 ? -10.594 -5.636 -7.377 1.00 87.88 112 ALA A O 1
ATOM 907 N N . ALA A 1 113 ? -11.949 -4.031 -6.560 1.00 93.56 113 ALA A N 1
ATOM 908 C CA . ALA A 1 113 ? -12.641 -3.767 -7.817 1.00 93.56 113 ALA A CA 1
ATOM 909 C C . ALA A 1 113 ? -11.673 -3.308 -8.920 1.00 93.56 113 ALA A C 1
ATOM 911 O O . ALA A 1 113 ? -11.676 -3.886 -10.005 1.00 93.56 113 ALA A O 1
ATOM 912 N N . TYR A 1 114 ? -10.790 -2.343 -8.633 1.00 93.06 114 TYR A N 1
ATOM 913 C CA . TYR A 1 114 ? -9.798 -1.874 -9.608 1.00 93.06 114 TYR A CA 1
ATOM 914 C C . TYR A 1 114 ? -8.843 -2.980 -10.056 1.00 93.06 114 TYR A C 1
ATOM 916 O O . TYR A 1 114 ? -8.490 -3.066 -11.229 1.00 93.06 114 TYR A O 1
ATOM 924 N N . ILE A 1 115 ? -8.432 -3.856 -9.145 1.00 87.75 115 ILE A N 1
ATOM 925 C CA . ILE A 1 115 ? -7.516 -4.955 -9.477 1.00 87.75 115 ILE A CA 1
ATOM 926 C C . ILE A 1 115 ? -8.197 -6.017 -10.305 1.00 87.75 115 ILE A C 1
ATOM 928 O O . ILE A 1 115 ? -7.604 -6.522 -11.257 1.00 87.75 115 ILE A O 1
ATOM 932 N N . HIS A 1 116 ? -9.440 -6.329 -9.960 1.00 90.69 116 HIS A N 1
ATOM 933 C CA . HIS A 1 116 ? -10.244 -7.262 -10.721 1.00 90.69 116 HIS A CA 1
ATOM 934 C C . HIS A 1 116 ? -10.482 -6.765 -12.154 1.00 90.69 116 HIS A C 1
ATOM 936 O O . HIS A 1 116 ? -10.400 -7.553 -13.093 1.00 90.69 116 HIS A O 1
ATOM 942 N N . GLN A 1 117 ? -10.724 -5.462 -12.323 1.00 94.88 117 GLN A N 1
ATOM 943 C CA . GLN A 1 117 ? -10.938 -4.832 -13.627 1.00 94.88 117 GLN A CA 1
ATOM 944 C C . GLN A 1 117 ? -9.648 -4.757 -14.456 1.00 94.88 117 GLN A C 1
ATOM 946 O O . GLN A 1 117 ? -9.654 -5.128 -15.627 1.00 94.88 117 GLN A O 1
ATOM 951 N N . ASN A 1 118 ? -8.534 -4.330 -13.851 1.00 91.12 118 ASN A N 1
ATOM 952 C CA . ASN A 1 118 ? -7.291 -4.050 -14.578 1.00 91.12 118 ASN A CA 1
ATOM 953 C C . ASN A 1 118 ? -6.373 -5.277 -14.749 1.00 91.12 118 ASN A C 1
ATOM 955 O O . ASN A 1 118 ? -5.481 -5.243 -15.593 1.00 91.12 118 ASN A O 1
ATOM 959 N N . LYS A 1 119 ? -6.558 -6.344 -13.952 1.00 88.12 119 LYS A N 1
ATOM 960 C CA . LYS A 1 119 ? -5.839 -7.638 -14.024 1.00 88.12 119 LYS A CA 1
ATOM 961 C C . LYS A 1 119 ? -4.330 -7.527 -14.276 1.00 88.12 119 LYS A C 1
ATOM 963 O O . LYS A 1 119 ? -3.776 -8.221 -15.128 1.00 88.12 119 LYS A O 1
ATOM 968 N N . SER A 1 120 ? -3.637 -6.655 -13.553 1.00 83.75 120 SER A N 1
ATOM 969 C CA . SER A 1 120 ? -2.219 -6.462 -13.827 1.00 83.75 120 SER A CA 1
ATOM 970 C C . SER A 1 120 ? -1.349 -7.624 -13.353 1.00 83.75 120 SER A C 1
ATOM 972 O O . SER A 1 120 ? -1.506 -8.157 -12.251 1.00 83.75 120 SER A O 1
ATOM 974 N N . SER A 1 121 ? -0.370 -7.994 -14.180 1.00 83.81 121 SER A N 1
ATOM 975 C CA . SER A 1 121 ? 0.553 -9.100 -13.898 1.00 83.81 121 SER A CA 1
ATOM 976 C C . SER A 1 121 ? 1.344 -8.897 -12.605 1.00 83.81 121 SER A C 1
ATOM 978 O O . SER A 1 121 ? 1.603 -9.855 -11.887 1.00 83.81 121 SER A O 1
ATOM 980 N N . ILE A 1 122 ? 1.664 -7.651 -12.248 1.00 80.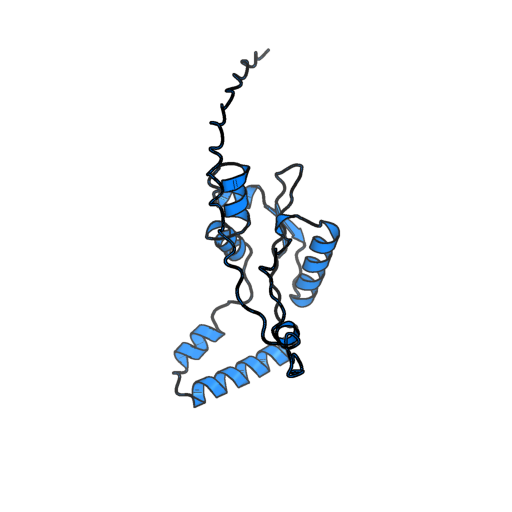19 122 ILE A N 1
ATOM 981 C CA . ILE A 1 122 ? 2.445 -7.344 -11.040 1.00 80.19 122 ILE A CA 1
ATOM 982 C C . ILE A 1 122 ? 1.633 -7.547 -9.749 1.00 80.19 122 ILE A C 1
ATOM 984 O O . ILE A 1 122 ? 2.201 -7.732 -8.673 1.00 80.19 122 ILE A O 1
ATOM 988 N N . ASN A 1 123 ? 0.306 -7.580 -9.849 1.00 77.06 123 ASN A N 1
ATOM 989 C CA . ASN A 1 123 ? -0.573 -7.872 -8.718 1.00 77.06 123 ASN A CA 1
ATOM 990 C C . ASN A 1 123 ? -0.847 -9.351 -8.530 1.00 77.06 123 ASN A C 1
ATOM 992 O O . ASN A 1 123 ? -1.449 -9.745 -7.531 1.00 77.06 123 ASN A O 1
ATOM 996 N N . THR A 1 124 ? -0.458 -10.160 -9.510 1.00 80.25 124 THR A N 1
ATOM 997 C CA . THR A 1 124 ? -0.599 -11.598 -9.401 1.00 80.25 124 THR A CA 1
ATOM 998 C C . THR A 1 124 ? 0.442 -12.052 -8.395 1.00 80.25 124 THR A C 1
ATOM 1000 O O . THR A 1 124 ? 1.633 -12.137 -8.691 1.00 80.25 124 THR A O 1
ATOM 1003 N N . GLN A 1 125 ? -0.000 -12.277 -7.161 1.00 72.56 125 GLN A N 1
ATOM 1004 C CA . GLN A 1 125 ? 0.821 -12.947 -6.173 1.00 72.56 125 GLN A CA 1
ATOM 1005 C C . GLN A 1 125 ? 0.994 -14.377 -6.672 1.00 72.56 125 GLN A C 1
ATOM 1007 O O . GLN A 1 125 ? 0.070 -15.184 -6.607 1.00 72.56 125 GLN A O 1
ATOM 1012 N N . LEU A 1 126 ? 2.169 -14.668 -7.228 1.00 71.81 126 LEU A N 1
ATOM 1013 C CA . LEU A 1 126 ? 2.607 -16.039 -7.428 1.00 71.81 126 LEU A CA 1
ATOM 1014 C C . LEU A 1 126 ? 2.751 -16.617 -6.022 1.00 71.81 126 LEU A C 1
ATOM 1016 O O . LEU A 1 126 ? 3.759 -16.380 -5.359 1.00 71.81 126 LEU A O 1
ATOM 1020 N N . LEU A 1 127 ? 1.691 -17.257 -5.523 1.00 63.41 127 LEU A N 1
ATOM 1021 C CA . LEU A 1 127 ? 1.757 -18.027 -4.289 1.00 63.41 127 LEU A CA 1
ATOM 1022 C C . LEU A 1 127 ? 2.943 -18.987 -4.448 1.00 63.41 127 LEU A C 1
ATOM 1024 O O . LEU A 1 127 ? 2.935 -19.774 -5.395 1.00 63.41 127 LEU A O 1
ATOM 1028 N N . PRO A 1 128 ? 3.971 -18.934 -3.585 1.00 60.44 128 PRO A N 1
ATOM 1029 C CA . PRO A 1 128 ? 4.922 -20.027 -3.524 1.00 60.44 128 PRO A CA 1
ATOM 1030 C C . PRO A 1 128 ? 4.152 -21.193 -2.926 1.00 60.44 128 PRO A C 1
ATOM 1032 O O . PRO A 1 128 ? 3.923 -21.143 -1.726 1.00 60.44 128 PRO A O 1
ATOM 1035 N N . ASP A 1 129 ? 3.666 -22.123 -3.759 1.00 57.00 129 ASP A N 1
ATOM 1036 C CA . ASP A 1 129 ? 2.923 -23.343 -3.405 1.00 57.00 129 ASP A CA 1
ATOM 1037 C C . ASP A 1 129 ? 2.547 -23.415 -1.921 1.00 57.00 129 ASP A C 1
ATOM 1039 O O . ASP A 1 129 ? 3.078 -24.212 -1.143 1.00 57.00 129 ASP A O 1
ATOM 1043 N N . PHE A 1 130 ? 1.633 -22.537 -1.494 1.00 57.03 130 PHE A N 1
ATOM 1044 C CA . PHE A 1 130 ? 1.038 -22.645 -0.176 1.00 57.03 130 PHE A CA 1
ATOM 1045 C C . PHE A 1 130 ? 0.023 -23.764 -0.330 1.00 57.03 130 PHE A C 1
ATOM 1047 O O . PHE A 1 130 ? -1.180 -23.533 -0.443 1.00 57.03 130 PHE A O 1
ATOM 1054 N N . SER A 1 131 ? 0.520 -25.002 -0.383 1.00 61.69 131 SER A N 1
ATOM 1055 C CA . SER A 1 131 ? -0.287 -26.152 -0.033 1.00 61.69 131 SER A CA 1
ATOM 1056 C C . SER A 1 131 ? -0.856 -25.808 1.335 1.00 61.69 131 SER A C 1
ATOM 1058 O O . SER A 1 131 ? -0.099 -25.725 2.309 1.00 61.69 131 SER A O 1
ATOM 1060 N N . LEU A 1 132 ? -2.155 -25.501 1.393 1.00 57.88 132 LEU A N 1
ATOM 1061 C CA . LEU A 1 132 ? -2.834 -25.269 2.659 1.00 57.88 132 LEU A CA 1
ATOM 1062 C C . LEU A 1 132 ? -2.421 -26.415 3.591 1.00 57.88 132 LEU A C 1
ATOM 1064 O O . LEU A 1 132 ? -2.422 -27.563 3.142 1.00 57.88 132 LEU A O 1
ATOM 1068 N N . PRO A 1 133 ? -2.046 -26.163 4.854 1.00 64.81 133 PRO A N 1
ATOM 1069 C CA . PRO A 1 133 ? -1.645 -27.236 5.762 1.00 64.81 133 PRO A CA 1
ATOM 1070 C C . PR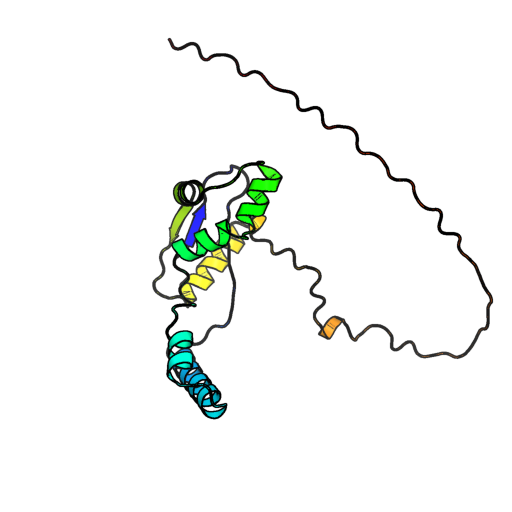O A 1 133 ? -2.674 -28.380 5.824 1.00 64.81 133 PRO A C 1
ATOM 1072 O O . PRO A 1 133 ? -2.299 -29.537 5.990 1.00 64.81 133 PRO A O 1
ATOM 1075 N N . SER A 1 134 ? -3.959 -28.076 5.587 1.00 69.12 134 SER A N 1
ATOM 1076 C CA . SER A 1 134 ? -5.047 -29.057 5.477 1.00 69.12 134 SER A CA 1
ATOM 1077 C C . SER A 1 134 ? -4.947 -29.997 4.268 1.00 69.12 134 SER A C 1
ATOM 1079 O O . SER A 1 134 ? -5.410 -31.130 4.344 1.00 69.12 134 SER A O 1
ATOM 1081 N N . LEU A 1 135 ? -4.318 -29.571 3.170 1.00 57.69 135 LEU A N 1
ATOM 1082 C CA . LEU A 1 135 ? -4.031 -30.402 1.997 1.00 57.69 135 LEU A CA 1
ATOM 1083 C C . LEU A 1 135 ? -2.774 -31.263 2.190 1.00 57.69 135 LEU A C 1
ATOM 1085 O O . LEU A 1 135 ? -2.536 -32.181 1.410 1.00 57.69 135 LEU A O 1
ATOM 1089 N N . ARG A 1 136 ? -1.981 -31.008 3.241 1.00 57.34 136 ARG A N 1
ATOM 1090 C CA . ARG A 1 136 ? -0.729 -31.726 3.517 1.00 57.34 136 ARG A CA 1
ATOM 1091 C C . ARG A 1 136 ? -0.924 -33.082 4.206 1.00 57.34 136 ARG A C 1
ATOM 1093 O O . ARG A 1 136 ? 0.005 -33.879 4.191 1.00 57.34 136 ARG A O 1
ATOM 1100 N N . SER A 1 137 ? -2.091 -33.368 4.799 1.00 58.78 137 SER A N 1
ATOM 1101 C CA . SER A 1 137 ? -2.301 -34.583 5.614 1.00 58.78 137 SER A CA 1
ATOM 1102 C C . SER A 1 137 ? -3.055 -35.731 4.928 1.00 58.78 137 SER A C 1
ATOM 1104 O O . SER A 1 137 ? -3.223 -36.787 5.533 1.00 58.78 137 SER A O 1
ATOM 1106 N N . GLN A 1 138 ? -3.497 -35.572 3.676 1.00 58.97 138 GLN A N 1
ATOM 1107 C CA . GLN A 1 138 ? -4.267 -36.614 2.972 1.00 58.97 138 GLN A CA 1
ATOM 1108 C C . GLN A 1 138 ? -3.382 -37.621 2.208 1.00 58.97 138 GLN A C 1
ATOM 1110 O O . GLN A 1 138 ? -3.881 -38.602 1.660 1.00 58.97 138 GLN A O 1
ATOM 1115 N N . GLY A 1 139 ? -2.063 -37.414 2.176 1.00 61.78 139 GLY A N 1
ATOM 1116 C CA . GLY A 1 139 ? -1.113 -38.341 1.564 1.00 61.78 139 GLY A CA 1
ATOM 1117 C C . GLY A 1 139 ? -0.625 -39.406 2.547 1.00 61.78 139 GLY A C 1
ATOM 1118 O O . GLY A 1 139 ? -0.003 -39.078 3.547 1.00 61.78 139 GLY A O 1
ATOM 1119 N N . THR A 1 140 ? -0.869 -40.673 2.203 1.00 56.16 140 THR A N 1
ATOM 1120 C CA . THR A 1 140 ? -0.258 -41.904 2.747 1.00 56.16 140 THR A CA 1
ATOM 1121 C C . THR A 1 140 ? -0.707 -42.406 4.127 1.00 56.16 140 THR A C 1
ATOM 1123 O O . THR A 1 140 ? 0.113 -42.692 4.994 1.00 56.16 140 THR A O 1
ATOM 1126 N N . LYS A 1 141 ? -1.996 -42.727 4.290 1.00 57.41 141 LYS A N 1
ATOM 1127 C CA . LYS A 1 141 ? -2.337 -44.005 4.951 1.00 57.41 141 LYS A CA 1
ATOM 1128 C C . LYS A 1 141 ? -2.386 -45.086 3.874 1.00 57.41 141 LYS A C 1
ATOM 1130 O O . LYS A 1 141 ? -3.455 -45.539 3.477 1.00 57.41 141 LYS A O 1
ATOM 1135 N N . SER A 1 142 ? -1.209 -45.436 3.354 1.00 55.19 142 SER A N 1
ATOM 1136 C CA . SER A 1 142 ? -1.034 -46.684 2.618 1.00 55.19 142 SER A CA 1
ATOM 1137 C C . SER A 1 142 ? -1.385 -47.799 3.596 1.00 55.19 142 SER A C 1
ATOM 1139 O O . SER A 1 142 ? -0.695 -47.987 4.594 1.00 55.19 142 SER A O 1
ATOM 1141 N N . ARG A 1 143 ? -2.522 -48.466 3.378 1.00 55.38 143 ARG A N 1
ATOM 1142 C CA . ARG A 1 143 ? -2.805 -49.741 4.032 1.00 55.38 143 ARG A CA 1
ATOM 1143 C C . ARG A 1 143 ? -1.686 -50.681 3.609 1.00 55.38 143 ARG A C 1
ATOM 1145 O O . ARG A 1 143 ? -1.613 -51.049 2.440 1.00 55.38 143 ARG A O 1
ATOM 1152 N N . ASP A 1 144 ? -0.832 -51.038 4.558 1.00 52.53 144 ASP A N 1
ATOM 1153 C CA . ASP A 1 144 ? 0.123 -52.128 4.423 1.00 52.53 144 ASP A CA 1
ATOM 1154 C C . ASP A 1 144 ? -0.640 -53.438 4.203 1.00 52.53 144 ASP A C 1
ATOM 1156 O O . ASP A 1 144 ? -0.916 -54.210 5.122 1.00 52.53 144 ASP A O 1
ATOM 1160 N N . THR A 1 145 ? -0.991 -53.710 2.950 1.00 58.53 145 THR A N 1
ATOM 1161 C CA . THR A 1 145 ? -1.176 -55.077 2.475 1.00 58.53 145 THR A CA 1
ATOM 1162 C C . THR A 1 145 ? 0.206 -55.698 2.361 1.00 58.53 145 THR A C 1
ATOM 1164 O O . THR A 1 145 ? 0.904 -55.596 1.358 1.00 58.53 145 THR A O 1
ATOM 1167 N N . ARG A 1 146 ? 0.594 -56.322 3.467 1.00 61.03 146 ARG A N 1
ATOM 1168 C CA . ARG A 1 146 ? 1.655 -57.311 3.612 1.00 61.03 146 ARG A CA 1
ATOM 1169 C C . ARG A 1 146 ? 1.603 -58.335 2.468 1.00 61.03 146 ARG A C 1
ATOM 1171 O O . ARG A 1 146 ? 0.815 -59.268 2.538 1.00 61.03 146 ARG A O 1
ATOM 1178 N N . SER A 1 147 ? 2.437 -58.183 1.441 1.00 54.28 147 SER A N 1
ATOM 1179 C CA . SER A 1 147 ? 2.978 -59.287 0.632 1.00 54.28 147 SER A CA 1
ATOM 1180 C C . SER A 1 147 ? 3.978 -58.755 -0.394 1.00 54.28 147 SER A C 1
ATOM 1182 O O . SER A 1 147 ? 3.687 -57.790 -1.093 1.00 54.28 147 SER A O 1
ATOM 1184 N N . GLY A 1 148 ? 5.116 -59.435 -0.531 1.00 49.81 148 GLY A N 1
ATOM 1185 C CA . GLY A 1 148 ? 5.884 -59.395 -1.774 1.00 49.81 148 GLY A CA 1
ATOM 1186 C C . GLY A 1 148 ? 7.267 -58.776 -1.669 1.00 49.81 148 GLY A C 1
ATOM 1187 O O . GLY A 1 148 ? 7.513 -57.673 -2.140 1.00 49.81 148 GLY A O 1
ATOM 1188 N N . ILE A 1 149 ? 8.188 -59.555 -1.110 1.00 61.56 149 ILE A N 1
ATOM 1189 C CA . ILE A 1 149 ? 9.622 -59.500 -1.397 1.00 61.56 149 ILE A CA 1
ATOM 1190 C C . ILE A 1 149 ? 9.824 -59.399 -2.918 1.00 61.56 149 ILE A C 1
ATOM 1192 O O . ILE A 1 149 ? 9.433 -60.319 -3.631 1.00 61.56 149 ILE A O 1
ATOM 1196 N N . LEU A 1 150 ? 10.474 -58.342 -3.415 1.00 52.84 150 LEU A N 1
ATOM 1197 C CA . LEU A 1 150 ? 11.209 -58.417 -4.680 1.00 52.84 150 LEU A CA 1
ATOM 1198 C C . LEU A 1 150 ? 12.341 -57.386 -4.754 1.00 52.84 150 LEU A C 1
ATOM 1200 O O . LEU A 1 150 ? 12.159 -56.175 -4.839 1.00 52.84 150 LEU A O 1
ATOM 1204 N N . LEU A 1 151 ? 13.529 -57.974 -4.679 1.00 54.22 151 LEU A N 1
ATOM 1205 C CA . LEU A 1 151 ? 14.868 -57.488 -4.966 1.00 54.22 151 LEU A CA 1
ATOM 1206 C C . LEU A 1 151 ? 14.967 -56.362 -6.011 1.00 54.22 151 LEU A C 1
ATOM 1208 O O . LEU A 1 151 ? 14.584 -56.513 -7.166 1.00 54.22 151 LEU A O 1
ATOM 1212 N N . GLY A 1 152 ? 15.634 -55.286 -5.590 1.00 56.38 152 GLY A N 1
ATOM 1213 C CA . GLY A 1 152 ? 16.815 -54.735 -6.258 1.00 56.38 152 GLY A CA 1
ATOM 1214 C C . GLY A 1 152 ? 16.735 -54.460 -7.760 1.00 56.38 152 GLY A C 1
ATOM 1215 O O . GLY A 1 152 ? 17.081 -55.309 -8.576 1.00 56.38 152 GLY A O 1
ATOM 1216 N N . ARG A 1 153 ? 16.502 -53.194 -8.117 1.00 52.50 153 ARG A N 1
ATOM 1217 C CA . ARG A 1 153 ? 17.059 -52.610 -9.344 1.00 52.50 153 ARG A CA 1
ATOM 1218 C C . ARG A 1 153 ? 17.757 -51.298 -9.015 1.00 52.50 153 ARG A C 1
ATOM 1220 O O . ARG A 1 153 ? 17.117 -50.302 -8.694 1.00 52.50 153 ARG A O 1
ATOM 1227 N N . LYS A 1 154 ? 19.090 -51.327 -9.086 1.00 52.16 154 LYS A N 1
ATOM 1228 C CA . LYS A 1 154 ? 19.931 -50.131 -9.165 1.00 52.16 154 LYS A CA 1
ATOM 1229 C C . LYS A 1 154 ? 19.597 -49.434 -10.482 1.00 52.16 154 LYS A C 1
ATOM 1231 O O . LYS A 1 154 ? 19.734 -50.043 -11.540 1.00 52.16 154 LYS A O 1
ATOM 1236 N N . VAL A 1 155 ? 19.120 -48.197 -10.410 1.00 59.16 155 VAL A N 1
ATOM 1237 C CA . VAL A 1 155 ? 18.961 -47.339 -11.585 1.00 59.16 155 VAL A CA 1
ATOM 1238 C C . VAL A 1 155 ? 20.113 -46.350 -11.558 1.00 59.16 155 VAL A C 1
ATOM 1240 O O . VAL A 1 155 ? 20.162 -45.465 -10.704 1.00 59.16 155 VAL A O 1
ATOM 1243 N N . ASP A 1 156 ? 21.058 -46.538 -12.473 1.00 61.56 156 ASP A N 1
ATOM 1244 C CA . ASP A 1 156 ? 22.149 -45.604 -12.708 1.00 61.56 156 ASP A CA 1
ATOM 1245 C C . ASP A 1 156 ? 21.583 -44.304 -13.289 1.00 61.56 156 ASP A C 1
ATOM 1247 O O . ASP A 1 156 ? 21.146 -44.235 -14.442 1.00 61.56 156 ASP A O 1
ATOM 1251 N N . VAL A 1 157 ? 21.575 -43.254 -12.470 1.00 57.25 157 VAL A N 1
ATOM 1252 C CA . VAL A 1 157 ? 21.186 -41.907 -12.887 1.00 57.25 157 VAL A CA 1
ATOM 1253 C C . VAL A 1 157 ? 22.332 -41.318 -13.706 1.00 57.25 157 VAL A C 1
ATOM 1255 O O . VAL A 1 157 ? 23.315 -40.803 -13.171 1.00 57.25 157 VAL A O 1
ATOM 1258 N N . LYS A 1 158 ? 22.211 -41.401 -15.035 1.00 61.91 158 LYS A N 1
ATOM 1259 C CA . LYS A 1 158 ? 23.086 -40.686 -15.969 1.00 61.91 158 LYS A CA 1
ATOM 1260 C C . LYS A 1 158 ? 22.933 -39.179 -15.753 1.00 61.91 158 LYS A C 1
ATOM 1262 O O . LYS A 1 158 ? 21.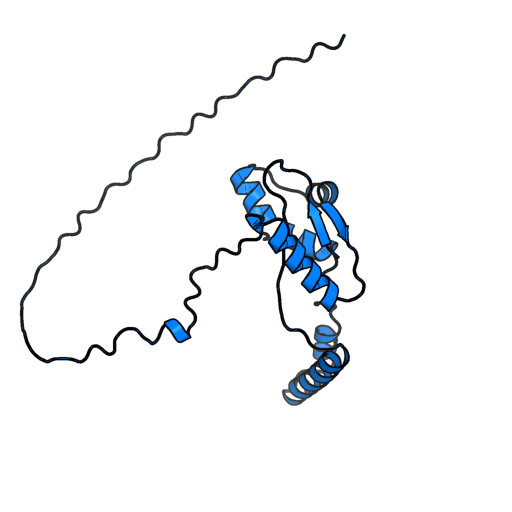879 -38.593 -15.985 1.00 61.91 158 LYS A O 1
ATOM 1267 N N . ARG A 1 159 ? 24.027 -38.572 -15.297 1.00 55.75 159 ARG A N 1
ATOM 1268 C CA . ARG A 1 159 ? 24.239 -37.137 -15.100 1.00 55.75 159 ARG A CA 1
ATOM 1269 C C . ARG A 1 159 ? 24.099 -36.418 -16.448 1.00 55.75 159 ARG A C 1
ATOM 1271 O O . ARG A 1 159 ? 24.987 -36.516 -17.289 1.00 55.75 159 ARG A O 1
ATOM 1278 N N . ALA A 1 160 ? 22.973 -35.741 -16.667 1.00 55.91 160 ALA A N 1
ATOM 1279 C CA . ALA A 1 160 ? 22.773 -34.901 -17.843 1.00 55.91 160 ALA A CA 1
ATOM 1280 C C . ALA A 1 160 ? 23.717 -33.688 -17.777 1.00 55.91 160 ALA A C 1
ATOM 1282 O O . ALA A 1 160 ? 23.776 -32.975 -16.774 1.00 55.91 160 ALA A O 1
ATOM 1283 N N . SER A 1 161 ? 24.491 -33.514 -18.842 1.00 61.50 161 SER A N 1
ATOM 1284 C CA . SER A 1 161 ? 25.461 -32.447 -19.065 1.00 61.50 161 SER A CA 1
ATOM 1285 C C . SER A 1 161 ? 24.803 -31.066 -19.107 1.00 61.50 161 SER A C 1
ATOM 1287 O O . SER A 1 161 ? 23.756 -30.889 -19.732 1.00 61.50 161 SER A O 1
ATOM 1289 N N . LEU A 1 162 ? 25.459 -30.089 -18.472 1.00 56.62 162 LEU A N 1
ATOM 1290 C CA . LEU A 1 162 ? 25.175 -28.661 -18.601 1.00 56.62 162 LEU A CA 1
ATOM 1291 C C . LEU A 1 162 ? 25.140 -28.264 -20.084 1.00 56.62 162 LEU A C 1
ATOM 1293 O O . LEU A 1 162 ? 26.130 -28.415 -20.793 1.00 56.62 162 LEU A O 1
ATOM 1297 N N . VAL A 1 163 ? 24.010 -27.720 -20.530 1.00 72.75 163 VAL A N 1
ATOM 1298 C CA . VAL A 1 163 ? 23.908 -26.997 -21.799 1.00 72.75 163 VAL A CA 1
ATOM 1299 C C . VAL A 1 163 ? 24.368 -25.566 -21.536 1.00 72.75 163 VAL A C 1
ATOM 1301 O O . VAL A 1 163 ? 23.673 -24.797 -20.868 1.00 72.75 163 VAL A O 1
ATOM 1304 N N . GLU A 1 164 ? 25.556 -25.220 -22.025 1.00 65.62 164 GLU A N 1
ATOM 1305 C CA . GLU A 1 164 ? 26.031 -23.839 -22.057 1.00 65.62 164 GLU A CA 1
ATOM 1306 C C . GLU A 1 164 ? 25.104 -23.003 -22.949 1.00 65.62 164 GLU A C 1
ATOM 1308 O O . GLU A 1 164 ? 24.874 -23.313 -24.120 1.00 65.62 164 GLU A O 1
ATOM 1313 N N . LYS A 1 165 ? 24.520 -21.946 -22.378 1.00 71.62 165 LYS A N 1
ATOM 1314 C CA . LYS A 1 165 ? 23.750 -20.960 -23.142 1.00 71.62 165 LYS A CA 1
ATOM 1315 C C . LYS A 1 165 ? 24.714 -20.079 -23.947 1.00 71.62 165 LYS A C 1
ATOM 1317 O O . LYS A 1 165 ? 25.676 -19.581 -23.362 1.00 71.62 165 LYS A O 1
ATOM 1322 N N . PRO A 1 166 ? 24.441 -19.817 -25.236 1.00 68.38 166 PRO A N 1
ATOM 1323 C CA . PRO A 1 166 ? 25.295 -18.969 -26.057 1.00 68.38 166 PRO A CA 1
ATOM 1324 C C . PRO A 1 166 ? 25.244 -17.495 -25.610 1.00 68.38 166 PRO A C 1
ATOM 1326 O O . PRO A 1 166 ? 24.227 -17.040 -25.070 1.00 68.38 166 PRO A O 1
ATOM 1329 N N . PRO A 1 167 ? 26.326 -16.731 -25.846 1.00 66.44 167 PRO A N 1
ATOM 1330 C CA . PRO A 1 167 ? 26.417 -15.326 -25.475 1.00 66.44 167 PRO A CA 1
ATOM 1331 C C . PRO A 1 167 ? 25.420 -14.486 -26.279 1.00 66.44 167 PRO A C 1
ATOM 1333 O O . PRO A 1 167 ? 25.397 -14.491 -27.509 1.00 66.44 167 PRO A O 1
ATOM 1336 N N . PHE A 1 168 ? 24.588 -13.743 -25.555 1.00 66.06 168 PHE A N 1
ATOM 1337 C CA . PHE A 1 168 ? 23.594 -12.834 -26.111 1.00 66.06 168 PHE A CA 1
ATOM 1338 C C . PHE A 1 168 ? 24.311 -11.628 -26.739 1.00 66.06 168 PHE A C 1
ATOM 1340 O O . PHE A 1 168 ? 24.734 -10.713 -26.029 1.00 66.06 168 PHE A O 1
ATOM 1347 N N . GLN A 1 169 ? 24.477 -11.630 -28.064 1.00 63.06 169 GLN A N 1
ATOM 1348 C CA . GLN A 1 169 ? 24.990 -10.476 -28.803 1.00 63.06 169 GLN A CA 1
ATOM 1349 C C . GLN A 1 169 ? 23.968 -9.333 -28.725 1.00 63.06 169 GLN A C 1
ATOM 1351 O O . GLN A 1 169 ? 22.872 -9.411 -29.277 1.00 63.06 169 GLN A O 1
ATOM 1356 N N . GLN A 1 170 ? 24.316 -8.270 -28.000 1.00 63.19 170 GLN A N 1
ATOM 1357 C CA . GLN A 1 170 ? 23.539 -7.033 -27.971 1.00 63.19 170 GLN A CA 1
ATOM 1358 C C . GLN A 1 170 ? 23.833 -6.257 -29.257 1.00 63.19 170 GLN A C 1
ATOM 1360 O O . GLN A 1 170 ? 24.927 -5.724 -29.423 1.00 63.19 170 GLN A O 1
ATOM 1365 N N . GLN A 1 171 ? 22.868 -6.207 -30.174 1.00 62.03 171 GLN A N 1
ATOM 1366 C CA . GLN A 1 171 ? 22.945 -5.321 -31.331 1.00 62.03 171 GLN A CA 1
ATOM 1367 C C . GLN A 1 171 ? 22.720 -3.877 -30.861 1.00 62.03 171 GLN A C 1
ATOM 1369 O O . GLN A 1 171 ? 21.627 -3.521 -30.419 1.00 62.03 171 GLN A O 1
ATOM 1374 N N . LEU A 1 172 ? 23.771 -3.054 -30.920 1.00 56.84 172 LEU A N 1
ATOM 1375 C CA . LEU A 1 172 ? 23.666 -1.603 -30.795 1.00 56.84 172 LEU A CA 1
ATOM 1376 C C . LEU A 1 172 ? 22.976 -1.067 -32.052 1.00 56.84 172 LEU A C 1
ATOM 1378 O O . LEU A 1 172 ? 23.571 -1.040 -33.125 1.00 56.84 172 LEU A O 1
ATOM 1382 N N . THR A 1 173 ? 21.733 -0.613 -31.925 1.00 66.50 173 THR A N 1
ATOM 1383 C CA . THR A 1 173 ? 21.099 0.205 -32.961 1.00 66.50 173 THR A CA 1
ATOM 1384 C C . THR A 1 173 ? 21.523 1.656 -32.749 1.00 66.50 173 THR A C 1
ATOM 1386 O O . THR A 1 173 ? 21.061 2.316 -31.813 1.00 66.50 173 THR A O 1
ATOM 1389 N N . THR A 1 174 ? 22.423 2.148 -33.594 1.00 66.06 174 THR A N 1
ATOM 1390 C CA . THR A 1 174 ? 22.709 3.576 -33.764 1.00 66.06 174 THR A CA 1
ATOM 1391 C C . THR A 1 174 ? 21.425 4.300 -34.164 1.00 66.06 174 THR A C 1
ATOM 1393 O O . THR A 1 174 ? 20.795 3.947 -35.156 1.00 66.06 174 THR A O 1
ATOM 1396 N N . ARG A 1 175 ? 21.005 5.279 -33.356 1.00 60.34 175 ARG A N 1
ATOM 1397 C CA . ARG A 1 175 ? 19.929 6.211 -33.707 1.00 60.34 175 ARG A CA 1
ATOM 1398 C C . ARG A 1 175 ? 20.497 7.301 -34.608 1.00 60.34 175 ARG A C 1
ATOM 1400 O O . ARG A 1 175 ? 21.500 7.914 -34.249 1.00 60.34 175 ARG A O 1
ATOM 1407 N N . ASP A 1 176 ? 19.829 7.538 -35.729 1.00 65.62 176 ASP A N 1
ATOM 1408 C CA . ASP A 1 176 ? 20.142 8.624 -36.653 1.00 65.62 176 ASP A CA 1
ATOM 1409 C C . ASP A 1 176 ? 19.880 10.008 -36.026 1.00 65.62 176 ASP A C 1
ATOM 1411 O O . ASP A 1 176 ? 18.972 10.152 -35.196 1.00 65.62 176 ASP A O 1
ATOM 1415 N N . PRO A 1 177 ? 20.658 11.038 -36.408 1.00 75.75 177 PRO A N 1
ATOM 1416 C CA . PRO A 1 177 ? 20.475 12.397 -35.918 1.00 75.75 177 PRO A CA 1
ATOM 1417 C C . PRO A 1 177 ? 19.220 13.043 -36.516 1.00 75.75 177 PRO A C 1
ATOM 1419 O O . PRO A 1 177 ? 19.004 13.043 -37.730 1.00 75.75 177 PRO A O 1
ATOM 1422 N N . ILE A 1 178 ? 18.412 13.636 -35.637 1.00 71.69 178 ILE A N 1
ATOM 1423 C CA . ILE A 1 178 ? 17.275 14.487 -35.990 1.00 71.69 178 ILE A CA 1
ATOM 1424 C C . ILE A 1 178 ? 17.840 15.750 -36.648 1.00 71.69 178 ILE A C 1
ATOM 1426 O O . ILE A 1 178 ? 18.653 16.453 -36.051 1.00 71.69 178 ILE A O 1
ATOM 1430 N N . LYS A 1 179 ? 17.445 16.003 -37.898 1.00 75.31 179 LYS A N 1
ATOM 1431 C CA . LYS A 1 179 ? 17.675 17.283 -38.569 1.00 75.31 179 LYS A CA 1
ATOM 1432 C C . LYS A 1 179 ? 16.504 18.192 -38.222 1.00 75.31 179 LYS A C 1
ATOM 1434 O O . LYS A 1 179 ? 15.389 17.936 -38.672 1.00 75.31 179 LYS A O 1
ATOM 1439 N N . ASP A 1 180 ? 16.776 19.206 -37.414 1.00 73.00 180 ASP A N 1
ATOM 1440 C CA . ASP A 1 180 ? 15.856 20.312 -37.178 1.00 73.00 180 ASP A CA 1
ATOM 1441 C C . ASP A 1 180 ? 15.761 21.164 -38.455 1.00 73.00 180 ASP A C 1
ATOM 1443 O O . ASP A 1 180 ? 16.776 21.430 -39.109 1.00 73.00 180 ASP A O 1
ATOM 1447 N N . ALA A 1 181 ? 14.534 21.538 -38.816 1.00 70.56 181 ALA A N 1
ATOM 1448 C CA . ALA A 1 181 ? 14.193 22.454 -39.901 1.00 70.56 181 ALA A CA 1
ATOM 1449 C C . ALA A 1 181 ? 13.496 23.686 -39.320 1.00 70.56 181 ALA A C 1
ATOM 1451 O O . ALA A 1 181 ? 12.725 23.506 -38.347 1.00 70.56 181 ALA A O 1
#

Radius of gyration: 26.83 Å; chains: 1; bounding box: 42×82×72 Å

pLDDT: mean 72.98, std 18.82, range [32.78, 97.81]

Organism: Scylla paramamosain (NCBI:txid85552)

Secondary structure (DSSP, 8-state):
-EEEE---TT-------------HHHHHHHHHHHHHHHHHTT--HHHHHHHHHS--S---HHHHHHHHHHH-HHHHHIIIII--PPPHHHHHHHEEEEE--SSHHHHHHHHHHHHHHH--GGG---------GGGSSSS--------------------PPP-PPPP------PPPPP---